Protein AF-A0A9D4DH56-F1 (afdb_monomer_lite)

Radius of gyration: 27.75 Å; chains: 1; bounding box: 44×64×56 Å

Foldseek 3Di:
DPPPPDDLVPDPDPVVSVVVVVCPVPVHDDPDDPDPDPDDDDDDPVVVVVVCVVVVHDDDCVVCPVVDDDDDDDDPPPPPPD

pLDDT: mea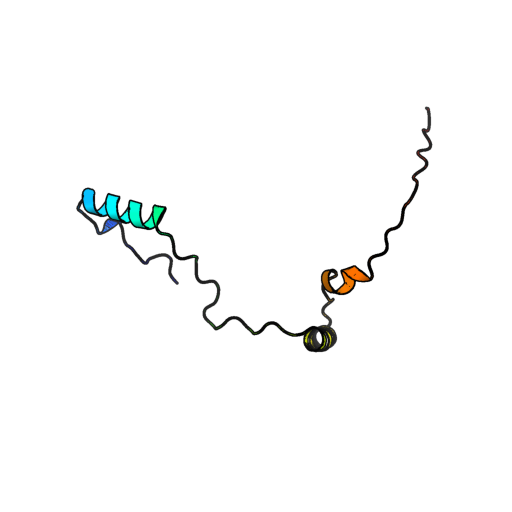n 80.12, std 13.15, range [43.78, 94.12]

Organism: Dreissena polymorpha (NCBI:txid45954)

Structure (mmCIF, N/CA/C/O backbone):
data_AF-A0A9D4DH56-F1
#
_entry.id   AF-A0A9D4DH56-F1
#
loop_
_atom_site.group_PDB
_atom_site.id
_atom_site.type_symbol
_atom_site.label_atom_id
_atom_site.label_alt_id
_atom_site.label_comp_id
_atom_site.label_asym_id
_atom_site.label_entity_id
_atom_site.label_seq_id
_atom_site.pdbx_PDB_ins_code
_atom_site.Cartn_x
_atom_site.Cartn_y
_atom_site.Cartn_z
_atom_site.occupancy
_atom_site.B_iso_or_equiv
_atom_site.auth_seq_id
_atom_site.auth_comp_id
_atom_site.auth_asym_id
_atom_site.auth_atom_id
_atom_site.pdbx_PDB_model_num
ATOM 1 N N . MET A 1 1 ? -15.201 -13.686 6.994 1.00 47.00 1 MET A N 1
ATOM 2 C CA . MET A 1 1 ? -16.060 -14.093 8.122 1.00 47.00 1 MET A CA 1
ATOM 3 C C . MET A 1 1 ? -15.241 -13.897 9.378 1.00 47.00 1 MET A C 1
ATOM 5 O O . MET A 1 1 ? -14.285 -14.632 9.541 1.00 47.00 1 MET A O 1
ATOM 9 N N . LEU A 1 2 ? -15.544 -12.851 10.150 1.00 43.78 2 LEU A N 1
ATOM 10 C CA . LEU A 1 2 ? -15.184 -12.679 11.573 1.00 43.78 2 LEU A CA 1
ATOM 11 C C . LEU A 1 2 ? -15.854 -11.431 12.196 1.00 43.78 2 LEU A C 1
ATOM 13 O O . LEU A 1 2 ? -15.503 -11.006 13.287 1.00 43.78 2 LEU A O 1
ATOM 17 N N . THR A 1 3 ? -16.864 -10.852 11.542 1.00 52.03 3 THR A N 1
ATOM 18 C CA . THR A 1 3 ? -17.767 -9.863 12.143 1.00 52.03 3 THR A CA 1
ATOM 19 C C . THR A 1 3 ? -18.909 -10.624 12.821 1.00 52.03 3 THR A C 1
ATOM 21 O O . THR A 1 3 ? -19.943 -10.859 12.203 1.00 52.03 3 THR A O 1
ATOM 24 N N . GLY A 1 4 ? -18.668 -11.131 14.030 1.00 58.41 4 GLY A N 1
ATOM 25 C CA . GLY A 1 4 ? -19.665 -11.913 14.780 1.00 58.41 4 GLY A CA 1
ATOM 26 C C . GLY A 1 4 ? -19.113 -12.755 15.932 1.00 58.41 4 GLY 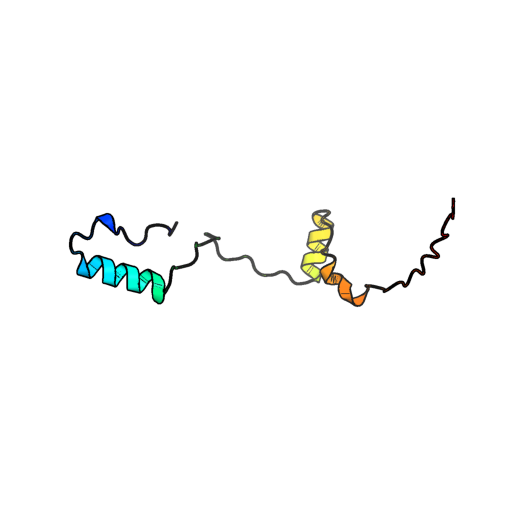A C 1
ATOM 27 O O . GLY A 1 4 ? -19.737 -13.735 16.311 1.00 58.41 4 GLY A O 1
ATOM 28 N N . ALA A 1 5 ? -17.925 -12.435 16.459 1.00 60.47 5 ALA A N 1
ATOM 29 C CA . ALA A 1 5 ? -17.280 -13.249 17.493 1.00 60.47 5 ALA A CA 1
ATOM 30 C C . ALA A 1 5 ? -17.931 -13.124 18.886 1.00 60.47 5 ALA A C 1
ATOM 32 O O . ALA A 1 5 ? -17.652 -13.945 19.754 1.00 60.47 5 ALA A O 1
ATOM 33 N N . VAL A 1 6 ? -18.786 -12.120 19.106 1.00 60.81 6 VAL A N 1
ATOM 34 C CA . VAL A 1 6 ? -19.491 -11.905 20.373 1.00 60.81 6 VAL A CA 1
ATOM 35 C C . VAL A 1 6 ? -20.898 -11.391 20.085 1.00 60.81 6 VAL A C 1
ATOM 37 O O . VAL A 1 6 ? -21.052 -10.338 19.469 1.00 60.81 6 VAL A O 1
ATOM 40 N N . ASP A 1 7 ? -21.907 -12.121 20.557 1.00 66.56 7 ASP A N 1
ATOM 41 C CA . ASP A 1 7 ? -23.303 -11.684 20.569 1.00 66.56 7 ASP A CA 1
ATOM 42 C C . ASP A 1 7 ? -23.608 -11.005 21.916 1.00 66.56 7 ASP A C 1
ATOM 44 O O . ASP A 1 7 ? -23.790 -11.667 22.941 1.00 66.56 7 ASP A O 1
ATOM 48 N N . LEU A 1 8 ? -23.569 -9.670 21.938 1.00 62.59 8 LEU A N 1
ATOM 49 C CA . LEU A 1 8 ? -23.748 -8.874 23.160 1.00 62.59 8 LEU A CA 1
ATOM 50 C C . LEU A 1 8 ? -25.203 -8.880 23.661 1.00 62.59 8 LEU A C 1
ATOM 52 O O . LEU A 1 8 ? -25.431 -8.668 24.854 1.00 62.59 8 LEU A O 1
ATOM 56 N N . ASP A 1 9 ? -26.166 -9.194 22.789 1.00 66.31 9 ASP A N 1
ATOM 57 C CA . ASP A 1 9 ? -27.593 -9.256 23.129 1.00 66.31 9 ASP A CA 1
ATOM 58 C C . ASP A 1 9 ? -27.943 -10.525 23.927 1.00 66.31 9 ASP A C 1
ATOM 60 O O . ASP A 1 9 ? -28.949 -10.573 24.641 1.00 66.31 9 ASP A O 1
ATOM 64 N N . ALA A 1 10 ? -27.080 -11.546 23.882 1.00 71.12 10 ALA A N 1
ATOM 65 C CA . ALA A 1 10 ? -27.227 -12.764 24.676 1.00 71.12 10 ALA A CA 1
ATOM 66 C C . ALA A 1 10 ? -26.876 -12.564 26.169 1.00 71.12 10 ALA A C 1
ATOM 68 O O . ALA A 1 10 ? -27.263 -13.383 27.012 1.00 71.12 10 ALA A O 1
ATOM 69 N N . VAL A 1 11 ? -26.169 -11.481 26.527 1.00 69.25 11 VAL A N 1
ATOM 70 C CA . VAL A 1 11 ? -25.692 -11.221 27.897 1.00 69.25 11 VAL A CA 1
ATOM 71 C C . VAL A 1 11 ? -26.726 -10.417 28.695 1.00 69.25 11 VAL A C 1
ATOM 73 O O . VAL A 1 11 ? -26.830 -9.190 28.601 1.00 69.25 11 VAL A O 1
ATOM 76 N N . LYS A 1 12 ? -27.485 -11.120 29.546 1.00 74.56 12 LYS A N 1
ATOM 77 C CA . LYS A 1 12 ? -28.542 -10.530 30.393 1.00 74.56 12 LYS A CA 1
ATOM 78 C C . LYS A 1 12 ? -28.016 -9.704 31.576 1.00 74.56 12 LYS A C 1
ATOM 80 O O . LYS A 1 12 ? -28.744 -8.852 32.073 1.00 74.56 12 LYS A O 1
ATOM 85 N N . ASN A 1 13 ? -26.775 -9.926 32.019 1.00 83.88 13 ASN A N 1
ATOM 86 C CA . ASN A 1 13 ? -26.164 -9.188 33.130 1.00 83.88 13 ASN A CA 1
ATOM 87 C C . ASN A 1 13 ? -25.492 -7.890 32.652 1.00 83.88 13 ASN A C 1
ATOM 89 O O . ASN A 1 13 ? -24.533 -7.917 31.882 1.00 83.88 13 ASN A O 1
ATOM 93 N N . ASP A 1 14 ? -25.935 -6.746 33.180 1.00 81.12 14 ASP A N 1
ATOM 94 C CA . ASP A 1 14 ? -25.413 -5.420 32.803 1.00 81.12 14 ASP A CA 1
ATOM 95 C C . ASP A 1 14 ? -23.927 -5.214 33.143 1.00 81.12 14 ASP A C 1
ATOM 97 O O . ASP A 1 14 ? -23.220 -4.488 32.442 1.00 81.12 14 ASP A O 1
ATOM 101 N N . VAL A 1 15 ? -23.443 -5.841 34.219 1.00 84.00 15 VAL A N 1
ATOM 102 C CA . VAL A 1 15 ? -22.040 -5.737 34.659 1.00 84.00 15 VAL A CA 1
ATOM 103 C C . VAL A 1 15 ? -21.111 -6.473 33.696 1.00 84.00 15 VAL A C 1
ATOM 105 O O . VAL A 1 15 ? -20.080 -5.937 33.293 1.00 84.00 15 VAL A O 1
ATOM 108 N N . GLU A 1 16 ? -21.498 -7.680 33.290 1.00 80.69 16 GLU A N 1
ATOM 109 C CA . GLU A 1 16 ? -20.728 -8.515 32.366 1.00 80.69 16 GLU A CA 1
ATOM 110 C C . GLU A 1 16 ? -20.676 -7.891 30.972 1.00 80.69 16 GLU A C 1
ATOM 112 O O . GLU A 1 16 ? -19.607 -7.847 30.367 1.00 80.69 16 GLU A O 1
ATOM 117 N N . ARG A 1 17 ? -21.789 -7.314 30.498 1.00 84.81 17 ARG A N 1
ATOM 118 C CA . ARG A 1 17 ? -21.835 -6.609 29.209 1.00 84.81 17 ARG A CA 1
ATOM 119 C C . ARG A 1 17 ? -20.857 -5.437 29.165 1.00 84.81 17 ARG A C 1
ATOM 121 O O . ARG A 1 17 ? -20.046 -5.357 28.248 1.00 84.81 17 ARG A O 1
ATOM 128 N N . LYS A 1 18 ? -20.870 -4.574 30.189 1.00 81.81 18 LYS A N 1
ATOM 129 C CA . LYS A 1 18 ? -19.956 -3.421 30.284 1.00 81.81 18 LYS A CA 1
ATOM 130 C C . LYS A 1 18 ? -18.492 -3.840 30.382 1.00 81.81 18 LYS A C 1
ATOM 132 O O . LYS A 1 18 ? -17.631 -3.188 29.796 1.00 81.81 18 LYS A O 1
ATOM 137 N N . ALA A 1 19 ? -18.202 -4.916 31.114 1.00 84.38 19 ALA A N 1
ATOM 138 C CA . ALA A 1 19 ? -16.851 -5.460 31.187 1.00 84.38 19 ALA A CA 1
ATOM 139 C C . ALA A 1 19 ? -16.379 -5.949 29.807 1.00 84.38 19 ALA A C 1
ATOM 141 O O . ALA A 1 19 ? -15.260 -5.642 29.398 1.00 84.38 19 ALA A O 1
ATOM 142 N N . LEU A 1 20 ? -17.247 -6.639 29.062 1.00 79.38 20 LEU A N 1
ATOM 143 C CA . LEU A 1 20 ? -16.931 -7.178 27.742 1.00 79.38 20 LEU A CA 1
ATOM 144 C C . LEU A 1 20 ? -16.794 -6.083 26.672 1.00 79.38 20 LEU A C 1
ATOM 146 O O . LEU A 1 20 ? -15.850 -6.108 25.885 1.00 79.38 20 LEU A O 1
ATOM 150 N N . GLU A 1 21 ? -17.674 -5.081 26.682 1.00 80.81 21 GLU A N 1
ATOM 151 C CA . GLU A 1 21 ? -17.551 -3.874 25.854 1.00 80.81 21 GLU A CA 1
ATOM 152 C C . GLU A 1 21 ? -16.248 -3.127 26.158 1.00 80.81 21 GLU A C 1
ATOM 154 O O . GLU A 1 21 ? -15.522 -2.740 25.242 1.00 80.81 21 GLU A O 1
ATOM 159 N N . GLY A 1 22 ? -15.905 -2.983 27.442 1.00 81.00 22 GLY A N 1
ATOM 160 C CA . GLY A 1 22 ? -14.637 -2.408 27.877 1.00 81.00 22 GLY A CA 1
ATOM 161 C C . GLY A 1 22 ? -13.432 -3.204 27.377 1.00 81.00 22 GLY A C 1
ATOM 162 O O . GLY A 1 22 ? -12.437 -2.608 26.965 1.00 81.00 22 GLY A O 1
ATOM 163 N N . MET A 1 23 ? -13.521 -4.534 27.347 1.00 80.31 23 MET A N 1
ATOM 164 C CA . MET A 1 23 ? -12.474 -5.385 26.781 1.00 80.31 23 MET A CA 1
ATOM 165 C C . MET A 1 23 ? -12.348 -5.218 25.264 1.00 80.31 23 MET A C 1
ATOM 167 O O . MET A 1 23 ? -11.239 -5.026 24.770 1.00 80.31 23 MET A O 1
ATOM 171 N N . ILE A 1 24 ? -13.459 -5.231 24.525 1.00 78.06 24 ILE A N 1
ATOM 172 C CA . ILE A 1 24 ? -13.457 -5.087 23.060 1.00 78.06 24 ILE A CA 1
ATOM 173 C C . ILE A 1 24 ? -12.944 -3.700 22.647 1.00 78.06 24 ILE A C 1
ATOM 175 O O . ILE A 1 24 ? -12.153 -3.589 21.710 1.00 78.06 24 ILE A O 1
ATOM 179 N N . ASN A 1 25 ? -13.358 -2.648 23.358 1.00 78.38 25 ASN A N 1
ATOM 180 C CA . ASN A 1 25 ? -12.990 -1.271 23.036 1.00 78.38 25 ASN A CA 1
ATOM 181 C C . ASN A 1 25 ? -11.521 -0.958 23.368 1.00 78.38 25 ASN A C 1
ATOM 183 O O . ASN A 1 25 ? -10.861 -0.252 22.613 1.00 78.38 25 ASN A O 1
ATOM 187 N N . ASN A 1 26 ? -10.998 -1.493 24.479 1.00 77.38 26 ASN A N 1
ATOM 188 C CA . ASN A 1 26 ? -9.661 -1.129 24.965 1.00 77.38 26 ASN A CA 1
ATOM 189 C C . ASN A 1 26 ? -8.558 -2.135 24.606 1.00 77.38 26 ASN A C 1
ATOM 191 O O . ASN A 1 26 ? -7.405 -1.735 24.472 1.00 77.38 26 ASN A O 1
ATOM 195 N N . PHE A 1 27 ? -8.880 -3.424 24.454 1.00 75.00 27 PHE A N 1
ATOM 196 C CA . PHE A 1 27 ? -7.892 -4.478 24.171 1.00 75.00 27 PHE A CA 1
ATOM 197 C C . PHE A 1 27 ? -7.989 -5.049 22.754 1.00 75.00 27 PHE A C 1
ATOM 199 O O . PHE A 1 27 ? -7.070 -5.738 22.313 1.00 75.00 27 PHE A O 1
ATOM 206 N N . GLY A 1 28 ? -9.019 -4.665 21.999 1.00 64.62 28 GLY A N 1
ATOM 207 C CA . GLY A 1 28 ? -8.917 -4.580 20.551 1.00 64.62 28 GLY A CA 1
ATOM 208 C C . GLY A 1 28 ? -9.919 -5.423 19.779 1.00 64.62 28 GLY A C 1
ATOM 209 O O . GLY A 1 28 ? -10.174 -6.594 20.055 1.00 64.62 28 GLY A O 1
ATOM 210 N N . GLN A 1 29 ? -10.426 -4.799 18.721 1.00 75.31 29 GLN A N 1
ATOM 211 C CA . GLN A 1 29 ? -11.127 -5.458 17.635 1.00 75.31 29 GLN A CA 1
ATOM 212 C C . GLN A 1 29 ? -10.112 -6.199 16.764 1.00 75.31 29 GLN A C 1
ATOM 214 O O . GLN A 1 29 ? -9.086 -5.641 16.373 1.00 75.31 29 GLN A O 1
ATOM 219 N N . THR A 1 30 ? -10.402 -7.449 16.412 1.00 70.44 30 THR A N 1
ATOM 220 C CA . THR A 1 30 ? -9.629 -8.125 15.370 1.00 70.44 30 THR A CA 1
ATOM 221 C C . THR A 1 30 ? -9.950 -7.456 14.029 1.00 70.44 30 THR A C 1
ATOM 223 O O . THR A 1 30 ? -11.125 -7.425 13.650 1.00 70.44 30 THR A O 1
ATOM 226 N N . PRO A 1 31 ? -8.960 -6.906 13.299 1.00 76.94 31 PRO A N 1
ATOM 227 C CA . PRO A 1 31 ? -9.210 -6.321 11.990 1.00 76.94 31 PRO A CA 1
ATOM 228 C C . PRO A 1 31 ? -9.837 -7.365 11.066 1.0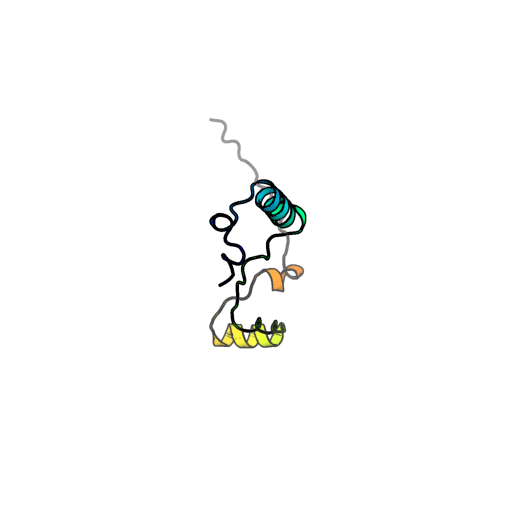0 76.94 31 PRO A C 1
ATOM 230 O O . PRO A 1 31 ? -9.544 -8.562 11.144 1.00 76.94 31 PRO A O 1
ATOM 233 N N . CYS A 1 32 ? -10.730 -6.918 10.190 1.00 78.75 32 CYS A N 1
ATOM 234 C CA . CYS A 1 32 ? -11.440 -7.815 9.295 1.00 78.75 32 CYS A CA 1
ATOM 235 C C . CYS A 1 32 ? -10.462 -8.568 8.376 1.00 78.75 32 CYS A C 1
ATOM 237 O O . CYS A 1 32 ? -9.600 -7.985 7.720 1.00 78.75 32 CYS A O 1
ATOM 239 N N . GLN A 1 33 ? -10.614 -9.894 8.322 1.00 82.94 33 GLN A N 1
ATOM 240 C CA . GLN A 1 33 ? -9.807 -10.751 7.460 1.00 82.94 33 GLN A CA 1
ATOM 241 C C . GLN A 1 33 ? -10.107 -10.451 5.982 1.00 82.94 33 GLN A C 1
ATOM 243 O O . GLN A 1 33 ? -11.204 -10.739 5.498 1.00 82.94 33 GLN A O 1
ATOM 248 N N . LEU A 1 34 ? -9.119 -9.899 5.271 1.00 86.44 34 LEU A N 1
ATOM 249 C CA . LEU A 1 34 ? -9.236 -9.518 3.857 1.00 86.44 34 LEU A CA 1
ATOM 250 C C . LEU A 1 34 ? -9.134 -10.713 2.901 1.00 86.44 34 LEU A C 1
ATOM 252 O O . LEU A 1 34 ? -9.806 -10.748 1.874 1.00 86.44 34 LEU A O 1
ATOM 256 N N . LEU A 1 35 ? -8.281 -11.684 3.231 1.00 88.94 35 LEU A N 1
ATOM 257 C CA . LEU A 1 35 ? -7.942 -12.817 2.371 1.00 88.94 35 LEU A CA 1
ATOM 258 C C . LEU A 1 35 ? -8.299 -14.128 3.069 1.00 88.94 35 LEU A C 1
ATOM 260 O O . LEU A 1 35 ? -8.019 -14.299 4.255 1.00 88.94 35 LEU A O 1
ATOM 264 N N . ARG A 1 36 ? -8.909 -15.054 2.327 1.00 87.88 36 ARG A N 1
ATOM 265 C CA . ARG A 1 36 ? -9.147 -16.427 2.803 1.00 87.88 36 ARG A CA 1
ATOM 266 C C . ARG A 1 36 ? -7.911 -17.300 2.610 1.00 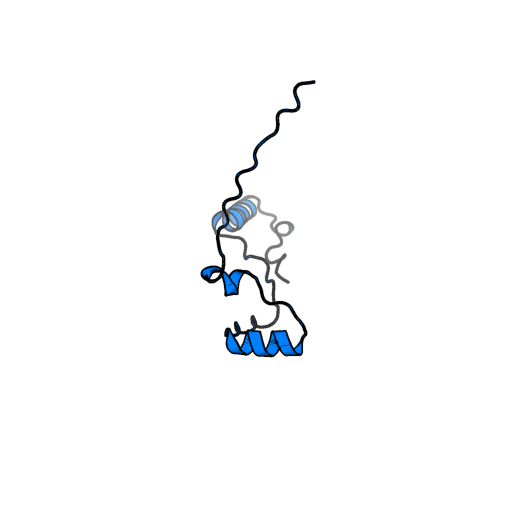87.88 36 ARG A C 1
ATOM 268 O O . ARG A 1 36 ? -7.573 -18.072 3.497 1.00 87.88 36 ARG A O 1
ATOM 275 N N . ASP A 1 37 ? -7.235 -17.115 1.483 1.00 92.00 37 ASP A N 1
ATOM 276 C CA . ASP A 1 37 ? -6.004 -17.817 1.139 1.00 92.00 37 ASP A CA 1
ATOM 277 C C . ASP A 1 37 ? -4.765 -17.035 1.606 1.00 92.00 37 ASP A C 1
ATOM 279 O O . ASP A 1 37 ? -4.843 -15.815 1.808 1.00 92.00 37 ASP A O 1
ATOM 283 N N . PRO A 1 38 ? -3.603 -17.700 1.766 1.00 92.88 38 PRO A N 1
ATOM 284 C CA . PRO A 1 38 ? -2.355 -17.027 2.107 1.00 92.88 38 PRO A CA 1
ATOM 285 C C . PRO A 1 38 ? -2.030 -15.887 1.135 1.00 92.88 38 PRO A C 1
ATOM 287 O O . PRO A 1 38 ? -2.177 -16.029 -0.080 1.00 92.88 38 PRO A O 1
ATOM 290 N N . HIS A 1 39 ? -1.544 -14.760 1.667 1.00 94.12 39 HIS A N 1
ATOM 291 C CA . HIS A 1 39 ? -1.153 -13.622 0.838 1.00 94.12 39 HIS A CA 1
ATOM 292 C C . HIS A 1 39 ? -0.088 -14.056 -0.188 1.00 94.12 39 HIS A C 1
ATOM 294 O O . HIS A 1 39 ? 0.915 -14.671 0.195 1.00 94.12 39 HIS A O 1
ATOM 300 N N . PRO A 1 40 ? -0.255 -13.730 -1.483 1.00 93.50 40 PRO A N 1
ATOM 301 C CA . PRO A 1 40 ? 0.706 -14.121 -2.505 1.00 93.50 40 PRO A CA 1
ATOM 302 C C . PRO A 1 40 ? 2.084 -13.520 -2.216 1.00 93.50 40 PRO A C 1
ATOM 304 O O . PRO A 1 40 ? 2.202 -12.389 -1.737 1.00 93.50 40 PRO A O 1
ATOM 307 N N . ARG A 1 41 ? 3.153 -14.264 -2.519 1.00 93.69 41 ARG A N 1
ATOM 308 C CA . ARG A 1 41 ? 4.513 -13.744 -2.340 1.00 93.69 41 ARG A CA 1
ATOM 309 C C . ARG A 1 41 ? 4.725 -12.492 -3.186 1.00 93.69 41 ARG A C 1
ATOM 311 O O . ARG A 1 41 ? 4.314 -12.430 -4.346 1.00 93.69 41 ARG A O 1
ATOM 318 N N . ARG A 1 42 ? 5.399 -11.505 -2.595 1.00 92.88 42 ARG A N 1
ATOM 319 C CA . ARG A 1 42 ? 5.832 -10.306 -3.310 1.00 92.88 42 ARG A CA 1
ATOM 320 C C . ARG A 1 42 ? 6.831 -10.719 -4.394 1.00 92.88 42 ARG A C 1
ATOM 322 O O . ARG A 1 42 ? 7.809 -11.394 -4.093 1.00 92.88 42 ARG A O 1
ATOM 329 N N . LEU A 1 43 ? 6.562 -10.327 -5.636 1.00 91.31 43 LEU A N 1
ATOM 330 C CA . LEU A 1 43 ? 7.453 -10.572 -6.771 1.00 91.31 43 LEU A CA 1
ATOM 331 C C . LEU A 1 43 ? 8.653 -9.615 -6.733 1.00 91.31 43 LEU A C 1
ATOM 333 O O . LEU A 1 43 ? 8.526 -8.474 -6.277 1.00 91.31 43 LEU A O 1
ATOM 337 N N . ILE A 1 44 ? 9.798 -10.086 -7.226 1.00 91.38 44 ILE A N 1
ATOM 338 C CA . ILE A 1 44 ? 11.015 -9.283 -7.411 1.00 91.38 44 ILE A CA 1
ATOM 339 C C . ILE A 1 44 ? 10.884 -8.482 -8.717 1.00 91.38 44 ILE A C 1
ATOM 341 O O . ILE A 1 44 ? 10.037 -8.786 -9.557 1.00 91.38 44 ILE A O 1
ATOM 345 N N . PHE A 1 45 ? 11.684 -7.427 -8.878 1.00 90.00 45 PHE A N 1
ATOM 346 C CA . PHE A 1 45 ? 11.594 -6.504 -10.008 1.00 90.00 45 PHE A CA 1
ATOM 347 C C . PHE A 1 45 ? 11.669 -7.192 -11.383 1.00 90.00 45 PHE A C 1
ATOM 349 O O . PHE A 1 45 ? 10.829 -6.910 -12.234 1.00 90.00 45 PHE A O 1
ATOM 356 N N . ASP A 1 46 ? 12.580 -8.149 -11.573 1.00 91.50 46 ASP A N 1
ATOM 357 C CA . ASP A 1 46 ? 12.736 -8.857 -12.854 1.00 91.50 46 ASP A CA 1
ATOM 358 C C . ASP A 1 46 ? 11.499 -9.697 -13.211 1.00 91.50 46 ASP A C 1
ATOM 360 O O . ASP A 1 46 ? 10.983 -9.630 -14.330 1.00 91.50 46 ASP A O 1
ATOM 364 N N . ASP A 1 47 ? 10.952 -10.423 -12.233 1.00 92.00 47 ASP A N 1
ATOM 365 C CA . ASP A 1 47 ? 9.722 -11.202 -12.405 1.00 92.00 47 ASP A CA 1
ATOM 366 C C . ASP A 1 47 ? 8.511 -10.299 -12.673 1.00 92.00 47 ASP A C 1
ATOM 368 O O . ASP A 1 47 ? 7.620 -10.641 -13.460 1.00 92.00 47 ASP A O 1
ATOM 372 N N . LEU A 1 48 ? 8.466 -9.131 -12.023 1.00 89.56 48 LEU A N 1
ATOM 373 C CA . LEU A 1 48 ? 7.441 -8.117 -12.262 1.00 89.56 48 LEU A CA 1
ATOM 374 C C . LEU A 1 48 ? 7.516 -7.580 -13.690 1.00 89.56 48 LEU A C 1
ATOM 376 O O . LEU A 1 48 ? 6.473 -7.472 -14.333 1.00 89.56 48 LEU A O 1
ATOM 380 N N . LEU A 1 49 ? 8.719 -7.294 -14.191 1.00 91.19 49 LEU A N 1
ATOM 381 C CA . LEU A 1 49 ? 8.974 -6.855 -15.565 1.00 91.19 49 LEU A CA 1
ATOM 382 C C . LEU A 1 49 ? 8.511 -7.902 -16.578 1.00 91.19 49 LEU A C 1
ATOM 384 O O . LEU A 1 49 ? 7.712 -7.595 -17.465 1.00 91.19 49 LEU A O 1
ATOM 388 N N . ALA A 1 50 ? 8.928 -9.156 -16.396 1.00 91.56 50 ALA A N 1
ATOM 389 C CA . ALA A 1 50 ? 8.525 -10.253 -17.269 1.00 91.56 50 ALA A CA 1
ATOM 390 C C . ALA A 1 50 ? 6.997 -10.443 -17.281 1.00 91.56 50 ALA A C 1
ATOM 392 O O . ALA A 1 50 ? 6.396 -10.699 -18.328 1.00 91.56 50 ALA A O 1
ATOM 393 N N . LYS A 1 51 ? 6.342 -10.298 -16.123 1.00 91.06 51 LYS A N 1
ATOM 394 C CA . LYS A 1 51 ? 4.881 -10.383 -16.010 1.00 91.06 51 LYS A CA 1
ATOM 395 C C . LYS A 1 51 ? 4.176 -9.182 -16.640 1.00 91.06 51 LYS A C 1
ATOM 397 O O . LYS A 1 51 ? 3.161 -9.376 -17.306 1.00 91.06 51 LYS A O 1
ATOM 402 N N . ALA A 1 52 ? 4.692 -7.973 -16.442 1.00 91.06 52 ALA A N 1
ATOM 403 C CA . ALA A 1 52 ? 4.166 -6.742 -17.024 1.00 91.06 52 ALA A CA 1
ATOM 404 C C . ALA A 1 52 ? 4.171 -6.815 -18.555 1.00 91.06 52 ALA A C 1
ATOM 406 O O . ALA A 1 52 ? 3.129 -6.603 -19.166 1.00 91.06 52 ALA A O 1
ATOM 407 N N . MET A 1 53 ? 5.286 -7.253 -19.150 1.00 89.56 53 MET A N 1
ATOM 408 C CA . MET A 1 53 ? 5.405 -7.460 -20.599 1.00 89.56 53 MET A CA 1
ATOM 409 C C . MET A 1 53 ? 4.404 -8.492 -21.131 1.00 89.56 53 MET A C 1
ATOM 411 O O . MET A 1 53 ? 3.766 -8.268 -22.152 1.00 89.56 53 MET A O 1
ATOM 415 N N . LYS A 1 54 ? 4.224 -9.616 -20.425 1.00 92.19 54 LYS A N 1
ATOM 416 C CA . LYS A 1 54 ? 3.266 -10.664 -20.826 1.00 92.19 54 LYS A CA 1
ATOM 417 C C . LYS A 1 54 ? 1.806 -10.229 -20.734 1.00 92.19 54 LYS A C 1
ATOM 419 O O . LYS A 1 54 ? 0.973 -10.743 -21.469 1.00 92.19 54 LYS A O 1
ATOM 424 N N . THR A 1 55 ? 1.489 -9.364 -19.777 1.00 91.25 55 THR A N 1
ATOM 425 C CA . THR A 1 55 ? 0.115 -8.924 -19.492 1.00 91.25 55 THR A CA 1
ATOM 426 C C . THR A 1 55 ? -0.205 -7.555 -20.085 1.00 91.25 55 THR A C 1
ATOM 428 O O . THR A 1 55 ? -1.290 -7.043 -19.826 1.00 91.25 55 THR A O 1
ATOM 431 N N . ASP A 1 56 ? 0.737 -6.974 -20.837 1.00 86.75 56 ASP A N 1
ATOM 432 C CA . ASP A 1 56 ? 0.695 -5.611 -21.375 1.00 86.75 56 ASP A CA 1
ATOM 433 C C . ASP A 1 56 ? 0.283 -4.561 -20.324 1.00 86.75 56 ASP A C 1
ATOM 435 O O . ASP A 1 56 ? -0.499 -3.641 -20.561 1.00 86.75 56 ASP A O 1
ATOM 439 N N . ARG A 1 57 ? 0.770 -4.733 -19.086 1.00 87.69 57 ARG A N 1
ATOM 440 C CA . ARG A 1 57 ? 0.483 -3.816 -17.976 1.00 87.69 57 ARG A CA 1
ATOM 441 C C . ARG A 1 57 ? 1.625 -2.837 -17.789 1.00 87.69 57 ARG A C 1
ATOM 443 O O . ARG A 1 57 ? 2.774 -3.241 -17.635 1.00 87.69 57 ARG A O 1
ATOM 450 N N . HIS A 1 58 ? 1.296 -1.553 -17.692 1.00 87.69 58 HIS A N 1
ATOM 451 C CA . HIS A 1 58 ? 2.287 -0.528 -17.393 1.00 87.69 58 HIS A CA 1
ATOM 452 C C . HIS A 1 58 ? 2.833 -0.683 -15.965 1.00 87.69 58 HIS A C 1
ATOM 454 O O . HIS A 1 58 ? 2.087 -0.935 -15.012 1.00 87.69 58 HIS A O 1
ATOM 460 N N . LEU A 1 59 ? 4.147 -0.518 -15.813 1.00 89.06 59 LEU A N 1
ATOM 461 C CA . LEU A 1 59 ? 4.813 -0.551 -14.514 1.00 89.06 59 LEU A CA 1
ATOM 462 C C . LEU A 1 59 ? 4.479 0.708 -13.707 1.00 89.06 59 LEU A C 1
ATOM 464 O O . LEU A 1 59 ? 4.218 1.781 -14.247 1.00 89.06 59 LEU A O 1
ATOM 468 N N . SER A 1 60 ? 4.489 0.582 -12.385 1.00 88.69 60 SER A N 1
ATOM 469 C CA . SER A 1 60 ? 4.311 1.740 -11.513 1.00 88.69 60 SER A CA 1
ATOM 470 C C . SER A 1 60 ? 5.453 2.744 -11.699 1.00 88.69 60 SER A C 1
ATOM 472 O O . SER A 1 60 ? 6.621 2.354 -11.720 1.00 88.69 60 SER A O 1
ATOM 474 N N . LEU A 1 61 ? 5.131 4.040 -11.757 1.00 88.25 61 LEU A N 1
ATOM 475 C CA . LEU A 1 61 ? 6.129 5.114 -11.843 1.00 88.25 61 LEU A CA 1
ATOM 476 C C . LEU A 1 61 ? 7.110 5.087 -10.656 1.00 88.25 61 LEU A C 1
ATOM 478 O O . LEU A 1 61 ? 8.270 5.462 -10.800 1.00 88.25 61 LEU A O 1
ATOM 482 N N . PHE A 1 62 ? 6.664 4.581 -9.498 1.00 89.88 62 PHE A N 1
ATOM 483 C CA . PHE A 1 62 ? 7.473 4.468 -8.281 1.00 89.88 62 PHE A CA 1
ATOM 484 C C . PHE A 1 62 ? 8.701 3.553 -8.431 1.00 89.88 62 PHE A C 1
ATOM 486 O O . PHE A 1 62 ?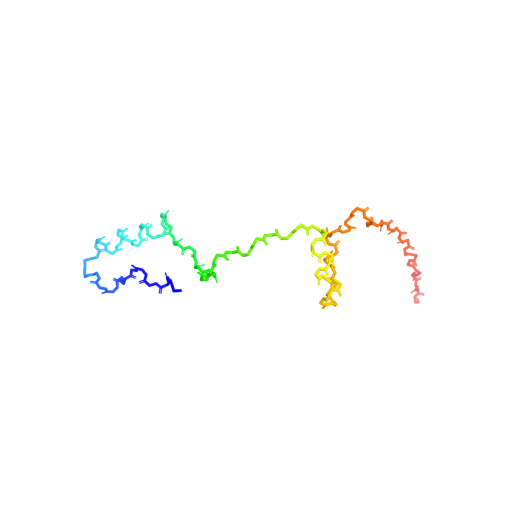 9.599 3.615 -7.598 1.00 89.88 62 PHE A O 1
ATOM 493 N N . TYR A 1 63 ? 8.777 2.726 -9.479 1.00 88.81 63 TYR A N 1
ATOM 494 C CA . TYR A 1 63 ? 9.981 1.940 -9.772 1.00 88.81 63 TYR A CA 1
ATOM 495 C C . TYR A 1 63 ? 11.097 2.749 -10.441 1.00 88.81 63 TYR A C 1
ATOM 497 O O . TYR A 1 63 ? 12.239 2.306 -10.455 1.00 88.81 63 TYR A O 1
ATOM 505 N N . PHE A 1 64 ? 10.786 3.926 -10.985 1.00 90.62 64 PHE A N 1
ATOM 506 C CA . PHE A 1 64 ? 11.712 4.732 -11.784 1.00 90.62 64 PHE A CA 1
ATOM 507 C C . PHE A 1 64 ? 11.965 6.104 -11.154 1.00 90.62 64 PHE A C 1
ATOM 509 O O . PHE A 1 64 ? 12.265 7.062 -11.862 1.00 90.62 64 PHE A O 1
ATOM 516 N N . LEU A 1 65 ? 11.829 6.214 -9.828 1.00 90.06 65 LEU A N 1
ATOM 517 C CA . LEU A 1 65 ? 11.991 7.487 -9.115 1.00 90.06 65 LEU A CA 1
ATOM 518 C C . LEU A 1 65 ? 13.388 8.090 -9.298 1.00 90.06 65 LEU A C 1
ATOM 520 O O . LEU A 1 65 ? 13.512 9.305 -9.383 1.00 90.06 65 LEU A O 1
ATOM 524 N N . GLU A 1 66 ? 14.420 7.257 -9.435 1.00 90.50 66 GLU A N 1
ATOM 525 C CA . GLU A 1 66 ? 15.793 7.707 -9.707 1.00 90.50 66 GLU A CA 1
ATOM 526 C C . GLU A 1 66 ? 15.943 8.365 -11.087 1.00 90.50 66 GLU A C 1
ATOM 528 O O . GLU A 1 66 ? 16.817 9.203 -11.291 1.00 90.50 66 GLU A O 1
ATOM 533 N N . ASN A 1 67 ? 15.058 8.036 -12.031 1.00 91.00 67 ASN A N 1
ATOM 534 C CA . ASN A 1 67 ? 15.072 8.598 -13.380 1.00 91.00 67 ASN A CA 1
ATOM 535 C C . ASN A 1 67 ? 14.300 9.922 -13.473 1.00 91.00 67 ASN A C 1
ATOM 537 O O . ASN A 1 67 ? 14.256 10.532 -14.547 1.00 91.00 67 ASN A O 1
ATOM 541 N N . LEU A 1 68 ? 13.656 10.359 -12.385 1.00 91.75 68 LEU A N 1
ATOM 542 C CA . LEU A 1 68 ? 12.820 11.550 -12.385 1.00 91.75 68 LEU A CA 1
ATOM 543 C C . LEU A 1 68 ? 13.698 12.807 -12.473 1.00 91.75 68 LEU A C 1
ATOM 545 O O . LEU A 1 68 ? 14.492 13.099 -11.581 1.00 91.75 68 LEU A O 1
ATOM 549 N N . LYS A 1 69 ? 13.548 13.567 -13.562 1.00 89.94 69 LYS A N 1
ATOM 550 C CA . LYS A 1 69 ? 14.277 14.821 -13.787 1.00 89.94 69 LYS A CA 1
ATOM 551 C C . LYS A 1 69 ? 13.396 16.016 -13.447 1.00 89.94 69 LYS A C 1
ATOM 553 O O . LYS A 1 69 ? 12.251 16.096 -13.886 1.00 89.94 69 LYS A O 1
ATOM 558 N N . LEU A 1 70 ? 13.951 16.948 -12.678 1.00 88.81 70 LEU A N 1
ATOM 559 C CA . LEU A 1 70 ? 13.303 18.212 -12.348 1.00 88.81 70 LEU A CA 1
ATOM 560 C C . LEU A 1 70 ? 13.577 19.228 -13.456 1.00 88.81 70 LEU A C 1
ATOM 562 O O . LEU A 1 70 ? 14.727 19.440 -13.842 1.00 88.81 70 LEU A O 1
ATOM 566 N N . TYR A 1 71 ? 12.517 19.869 -13.936 1.00 87.56 71 TYR A N 1
ATOM 567 C CA . TYR A 1 71 ? 12.598 20.965 -14.893 1.00 87.56 71 TYR A CA 1
ATOM 568 C C . TYR A 1 71 ? 12.012 22.215 -14.253 1.00 87.56 71 TYR A C 1
ATOM 570 O O . TYR A 1 71 ? 10.892 22.197 -13.746 1.00 87.56 71 TYR A O 1
ATOM 578 N N . PHE A 1 72 ? 12.775 23.301 -14.291 1.00 87.56 72 PHE A N 1
ATOM 579 C CA . PHE A 1 72 ? 12.304 24.611 -13.872 1.00 87.56 72 PHE A CA 1
ATOM 580 C C . PHE A 1 72 ? 11.807 25.349 -15.111 1.00 87.56 72 PHE A C 1
ATOM 582 O O . PHE A 1 72 ? 12.562 25.544 -16.062 1.00 87.56 72 PHE A O 1
ATOM 589 N N . VAL A 1 73 ? 10.531 25.728 -15.111 1.00 86.12 73 VAL A N 1
ATOM 590 C CA . VAL A 1 73 ? 9.935 26.543 -16.172 1.00 86.12 73 VAL A CA 1
ATOM 591 C C . VAL A 1 73 ? 9.607 27.900 -15.574 1.00 86.12 73 VAL A C 1
ATOM 593 O O . VAL A 1 73 ? 8.767 28.006 -14.683 1.00 86.12 73 VAL A O 1
ATOM 596 N N . GLU A 1 74 ? 10.280 28.939 -16.056 1.00 83.44 74 GLU A N 1
ATOM 597 C CA . GLU A 1 74 ? 9.961 30.313 -15.690 1.00 83.44 74 GLU A CA 1
ATOM 598 C C . GLU A 1 74 ? 8.798 30.796 -16.562 1.00 83.44 74 GLU A C 1
ATOM 600 O O . GLU A 1 74 ? 8.937 31.003 -17.770 1.00 83.44 74 GLU A O 1
ATOM 605 N N . VAL A 1 75 ? 7.622 30.953 -15.957 1.00 80.38 75 VAL A N 1
ATOM 606 C CA . VAL A 1 75 ? 6.464 31.515 -16.652 1.00 80.38 75 VAL A CA 1
ATOM 607 C C . VAL A 1 75 ? 6.559 33.032 -16.561 1.00 80.38 75 VAL A C 1
ATOM 609 O O . VAL A 1 75 ? 6.259 33.629 -15.528 1.00 80.38 75 VAL A O 1
ATOM 612 N N . ARG A 1 76 ? 6.967 33.675 -17.658 1.00 75.06 76 ARG A N 1
ATOM 613 C CA . ARG A 1 76 ? 6.817 35.126 -17.799 1.00 75.06 76 ARG A CA 1
ATOM 614 C C . ARG A 1 76 ? 5.333 35.440 -17.937 1.00 75.06 76 ARG A C 1
ATOM 616 O O . ARG A 1 76 ? 4.769 35.325 -19.024 1.00 75.06 76 ARG A O 1
ATOM 623 N N . PHE A 1 77 ? 4.707 35.837 -16.834 1.00 65.12 77 PHE A N 1
ATOM 624 C CA . PHE A 1 77 ? 3.381 36.437 -16.861 1.00 65.12 77 PHE A CA 1
ATOM 625 C C . PHE A 1 77 ? 3.472 37.754 -17.631 1.00 65.12 77 PHE A C 1
ATOM 627 O O . PHE A 1 77 ? 3.899 38.776 -17.099 1.00 65.12 77 PHE A O 1
ATOM 634 N N . TRP A 1 78 ? 3.084 37.733 -18.904 1.00 60.59 78 TRP A N 1
ATOM 635 C CA . TRP A 1 78 ? 2.712 38.960 -19.587 1.00 60.59 78 TRP A CA 1
ATOM 636 C C . TRP A 1 78 ? 1.438 39.449 -18.912 1.00 60.59 78 TRP A C 1
ATOM 638 O O . TRP A 1 78 ? 0.354 38.915 -19.139 1.00 60.59 78 TRP A O 1
ATOM 648 N N . CYS A 1 79 ? 1.585 40.428 -18.024 1.00 62.16 79 CYS A N 1
ATOM 649 C CA . CYS A 1 79 ? 0.461 41.218 -17.568 1.00 62.16 79 CYS A CA 1
ATOM 650 C C . CYS A 1 79 ? -0.033 41.990 -18.794 1.00 62.16 79 CYS A C 1
ATOM 652 O O . CYS A 1 79 ? 0.552 42.999 -19.182 1.00 62.16 79 CYS A O 1
ATOM 654 N N . TRP A 1 80 ? -1.056 41.458 -19.460 1.00 53.06 80 TRP A N 1
ATOM 655 C CA . TRP A 1 80 ? -1.855 42.235 -20.394 1.00 53.06 80 TRP A CA 1
ATOM 656 C C . TRP A 1 80 ? -2.634 43.233 -19.532 1.00 53.06 80 TRP A C 1
ATOM 658 O O . TRP A 1 80 ? -3.735 42.939 -19.073 1.00 53.06 80 TRP A O 1
ATOM 668 N N . PHE A 1 81 ? -2.001 44.367 -19.217 1.00 46.03 81 PHE A N 1
ATOM 669 C CA . PHE A 1 81 ? -2.711 45.542 -18.725 1.00 46.03 81 PHE A CA 1
ATOM 670 C C . PHE A 1 81 ? -3.681 45.958 -19.831 1.00 46.03 81 PHE A C 1
ATOM 672 O O . PHE A 1 81 ? -3.261 46.232 -20.957 1.00 46.03 81 PHE A O 1
ATOM 679 N N . TRP A 1 82 ? -4.966 45.876 -19.497 1.00 44.38 82 TRP A N 1
ATOM 680 C CA . TRP A 1 82 ? -6.092 46.324 -20.304 1.00 44.38 82 TRP A CA 1
ATOM 681 C C . TRP A 1 82 ? -6.088 47.847 -20.441 1.00 44.38 82 TRP A C 1
ATOM 683 O O . TRP A 1 82 ? -5.694 48.514 -19.454 1.00 44.38 82 TRP A O 1
#

Secondary structure (DSSP, 8-state):
--TTS--GGG---HHHHHHHHHHHHHH-PPPP---SSPPPPPPPHHHHHHHHHHHTPPPPGGGGGGGPPP------------

InterPro domains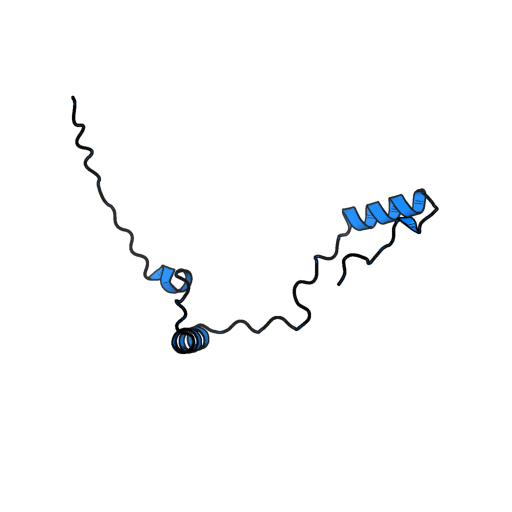:
  IPR000409 BEACH domain [PF02138] (4-42)
  IPR000409 BEACH domain [PS50197] (1-42)
  IPR036372 BEACH domain superfamily [G3DSA:1.10.1540.10] (1-42)
  IPR036372 BEACH domain superfamily [SSF81837] (3-42)
  IPR050865 BEACH Domain-Containing [PTHR13743] (4-52)

Sequence (82 aa):
MLTGAVDLDAVKNDVERKALEGMINNFGQTPCQLLRDPHPRRLIFDDLLAKAMKTDRHLSLFYFLENLKLYFVEVRFWCWFW